Protein AF-A0A1V5HK09-F1 (afdb_monomer)

Foldseek 3Di:
DDDDDPPQKDKWKWWFPCPVVPPFPDIDIDIDIDRCVVDVDKDWDFDQRPRVRGTTIIITDD

Nearest PDB structu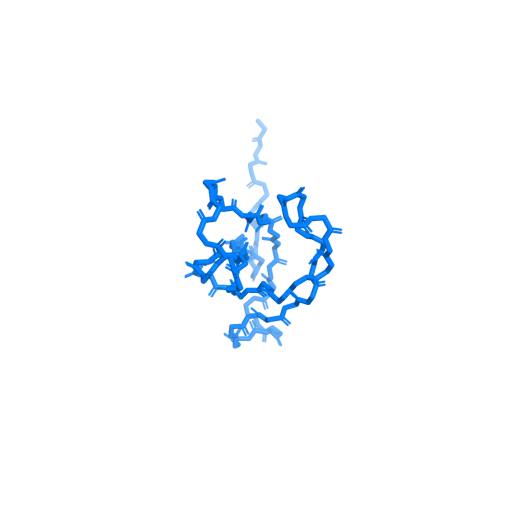res (foldseek):
  7jil-assembly1_c  TM=9.730E-01  e=4.981E-06  Flavobacterium johnsoniae
  5mmm-assembly1_2  TM=8.600E-01  e=5.776E-04  Spinacia oleracea
  8cvm-assembly1_0  TM=8.730E-0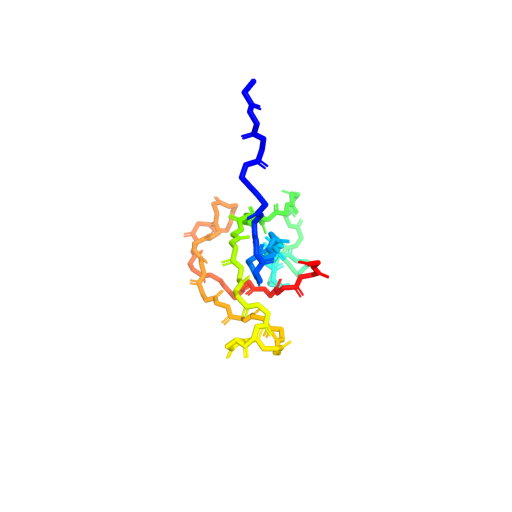1  e=8.524E-03  Cutibacterium acnes
  7pkt-assembly1_z  TM=9.076E-01  e=3.778E-02  Chlamydomonas reinhardtii
  6ztj-assembly1_B3  TM=8.472E-01  e=2.257E-02  Escherichia coli

pLDDT: mean 85.62, std 9.48, range [52.59, 94.44]

Solvent-accessible surface area (backbone atoms only — not comparable to full-atom values): 3930 Å² total; per-residue (Å²): 131,86,78,75,77,59,79,60,51,43,76,32,36,31,34,42,60,67,50,78,79,62,80,56,93,80,78,55,70,45,82,49,71,46,44,54,84,85,50,75,68,79,54,72,46,79,41,76,27,83,87,78,73,42,76,40,53,21,37,52,78,83

Secondary structure (DSSP, 8-state):
------TTEEEEEEEESTTTTS--SS--EEEEEEETTT--SPPEEEEEETTTTEEEEEEE--

Radius of gyration: 13.9 Å; Cα contacts (8 Å, |Δi|>4): 102; chains: 1; bounding box: 38×26×31 Å

Structure (mmCIF, N/CA/C/O backbone):
data_AF-A0A1V5HK09-F1
#
_entry.id   AF-A0A1V5HK09-F1
#
loop_
_atom_site.group_PDB
_atom_site.id
_atom_site.type_symbol
_atom_site.label_atom_id
_atom_site.label_alt_id
_atom_site.label_comp_id
_atom_site.label_asym_id
_atom_site.label_entity_id
_atom_site.label_seq_id
_atom_site.pdbx_PDB_ins_code
_atom_site.Cartn_x
_atom_site.Cartn_y
_atom_site.Cartn_z
_atom_site.occupancy
_atom_site.B_iso_or_equiv
_atom_site.auth_seq_id
_atom_site.auth_comp_id
_atom_site.auth_asym_id
_atom_site.auth_atom_id
_atom_site.pdbx_PDB_model_num
ATOM 1 N N . MET A 1 1 ? -22.388 18.279 4.552 1.00 52.59 1 MET A N 1
ATOM 2 C CA . MET A 1 1 ? -22.560 16.819 4.731 1.00 52.59 1 MET A CA 1
ATOM 3 C C . MET A 1 1 ? -21.670 16.347 5.873 1.00 52.59 1 MET A C 1
ATOM 5 O O . MET A 1 1 ? -20.461 16.527 5.796 1.00 52.59 1 MET A O 1
ATOM 9 N N . SER A 1 2 ? -22.254 15.825 6.954 1.00 56.81 2 SER A N 1
ATOM 10 C CA . SER A 1 2 ? -21.510 15.391 8.146 1.00 56.81 2 SER A CA 1
ATOM 11 C C . SER A 1 2 ? -20.592 14.209 7.807 1.00 56.81 2 SER A C 1
ATOM 13 O O . SER A 1 2 ? -21.056 13.183 7.303 1.00 56.81 2 SER A O 1
ATOM 15 N N . LYS A 1 3 ? -19.277 14.349 8.033 1.00 63.88 3 LYS A N 1
ATOM 16 C CA . LYS A 1 3 ? -18.316 13.243 7.900 1.00 63.88 3 LYS A CA 1
ATOM 17 C C . LYS A 1 3 ? -18.686 12.187 8.942 1.00 63.88 3 LYS A C 1
ATOM 19 O O . LYS A 1 3 ? -18.392 12.372 10.119 1.00 63.88 3 LYS A O 1
ATOM 24 N N . LYS A 1 4 ? -19.291 11.069 8.517 1.00 65.69 4 LYS A N 1
ATOM 25 C CA . LYS A 1 4 ? -19.408 9.869 9.362 1.00 65.69 4 LYS A CA 1
ATOM 26 C C . LYS A 1 4 ? -18.025 9.569 9.937 1.00 65.69 4 LYS A C 1
ATOM 28 O O . LYS A 1 4 ? -17.081 9.336 9.177 1.00 65.69 4 LYS A O 1
ATOM 33 N N . ALA A 1 5 ? -17.907 9.614 11.263 1.00 66.19 5 ALA A N 1
ATOM 34 C CA . ALA A 1 5 ? -16.677 9.264 11.949 1.00 66.19 5 ALA A CA 1
ATOM 35 C C . ALA A 1 5 ? -16.280 7.855 11.496 1.00 66.19 5 ALA A C 1
ATOM 37 O O . ALA A 1 5 ? -17.056 6.908 11.640 1.00 66.19 5 ALA A O 1
ATOM 38 N N . LYS A 1 6 ? -15.091 7.712 10.902 1.00 66.19 6 LYS A N 1
ATOM 39 C CA . LYS A 1 6 ? -14.592 6.442 10.354 1.00 66.19 6 LYS A CA 1
ATOM 40 C C . LYS A 1 6 ? -14.243 5.420 11.456 1.00 66.19 6 LYS A C 1
ATOM 42 O O . LYS A 1 6 ? -13.391 4.580 11.231 1.00 66.19 6 LYS A O 1
ATOM 47 N N . GLY A 1 7 ? -14.892 5.449 12.624 1.00 82.75 7 GLY A N 1
ATOM 48 C CA . GLY A 1 7 ? -14.716 4.493 13.726 1.00 82.75 7 GLY A CA 1
ATOM 49 C C . GLY A 1 7 ? -13.271 4.002 13.896 1.00 82.75 7 GLY A C 1
ATOM 50 O O . GLY A 1 7 ? -12.341 4.797 13.967 1.00 82.75 7 GLY A O 1
ATOM 51 N N . ASN A 1 8 ? -13.086 2.677 13.878 1.00 85.19 8 ASN A N 1
ATOM 52 C CA . ASN A 1 8 ? -11.767 2.027 13.960 1.00 85.19 8 ASN A CA 1
ATOM 53 C C . ASN A 1 8 ? -11.093 1.786 12.594 1.00 85.19 8 ASN A C 1
ATOM 55 O O . ASN A 1 8 ? -10.059 1.116 12.530 1.00 85.19 8 ASN A O 1
ATOM 59 N N . ARG A 1 9 ? -11.682 2.267 11.489 1.00 88.81 9 ARG A N 1
ATOM 60 C CA . ARG A 1 9 ? -11.126 2.113 10.139 1.00 88.81 9 ARG A CA 1
ATOM 61 C C . ARG A 1 9 ? -10.195 3.278 9.833 1.00 88.81 9 ARG A C 1
ATOM 63 O O . ARG A 1 9 ? -10.635 4.410 9.642 1.00 88.81 9 ARG A O 1
ATOM 70 N N . ILE A 1 10 ? -8.909 2.976 9.736 1.00 89.88 10 ILE A N 1
ATOM 71 C CA . ILE A 1 10 ? -7.879 3.935 9.353 1.00 89.88 10 ILE A CA 1
ATOM 72 C C . ILE A 1 10 ? -7.530 3.755 7.881 1.00 89.88 10 ILE A C 1
ATOM 74 O O . ILE A 1 10 ? -7.577 2.647 7.351 1.00 89.88 10 ILE A O 1
ATOM 78 N N . GLN A 1 11 ? -7.211 4.856 7.215 1.00 90.88 11 GLN A N 1
ATOM 79 C CA . GLN A 1 11 ? -6.687 4.826 5.858 1.00 90.88 11 GLN A CA 1
ATOM 80 C C . GLN A 1 11 ? -5.188 4.567 5.933 1.00 90.88 11 GLN A C 1
ATOM 82 O O . GLN A 1 11 ? -4.493 5.276 6.654 1.00 90.88 11 GLN A O 1
ATOM 87 N N . ILE A 1 12 ? -4.733 3.567 5.192 1.00 93.00 12 ILE A N 1
ATOM 88 C CA . ILE A 1 12 ? -3.334 3.177 5.105 1.00 93.00 12 ILE A CA 1
ATOM 89 C C . ILE A 1 12 ? -2.838 3.276 3.670 1.00 93.00 12 ILE A C 1
ATOM 91 O O . ILE A 1 12 ? -3.625 3.232 2.714 1.00 93.00 12 ILE A O 1
ATOM 95 N N . ILE A 1 13 ? -1.523 3.392 3.535 1.00 94.44 13 ILE A N 1
ATOM 96 C CA . ILE A 1 13 ? -0.844 3.404 2.240 1.00 94.44 13 ILE A CA 1
ATOM 97 C C . ILE A 1 13 ? 0.041 2.166 2.136 1.00 94.44 13 ILE A C 1
ATOM 99 O O . ILE A 1 13 ? 0.913 1.948 2.978 1.00 94.44 13 ILE A O 1
ATOM 103 N N . LEU A 1 14 ? -0.175 1.378 1.084 1.00 94.25 14 LEU A N 1
ATOM 104 C CA . LEU A 1 14 ? 0.674 0.253 0.709 1.00 94.25 14 LEU A CA 1
ATOM 105 C C . LEU A 1 14 ? 1.643 0.702 -0.385 1.00 94.25 14 LEU A C 1
ATOM 107 O O . LEU A 1 14 ? 1.205 1.220 -1.410 1.00 94.25 14 LEU A O 1
ATOM 111 N N . GLU A 1 15 ? 2.935 0.481 -0.187 1.00 92.81 15 GLU A N 1
ATOM 112 C CA . GLU A 1 15 ? 3.995 0.809 -1.144 1.00 92.81 15 GLU A CA 1
ATOM 113 C C . GLU A 1 15 ? 4.713 -0.463 -1.599 1.00 92.81 15 GLU A C 1
ATOM 115 O O . GLU A 1 15 ? 4.964 -1.360 -0.795 1.00 92.81 15 GLU A O 1
ATOM 120 N N . CYS A 1 16 ? 5.036 -0.551 -2.890 1.00 91.50 16 CYS A N 1
ATOM 121 C CA . CYS A 1 16 ? 5.793 -1.673 -3.440 1.00 91.50 16 CYS A CA 1
ATOM 122 C C . CYS A 1 16 ? 7.219 -1.714 -2.872 1.00 91.50 16 CYS A C 1
ATOM 124 O O . CYS A 1 16 ? 7.971 -0.753 -3.027 1.00 91.50 16 CYS A O 1
ATOM 126 N N . THR A 1 17 ? 7.624 -2.847 -2.299 1.00 88.31 17 THR A N 1
ATOM 127 C CA . THR A 1 17 ? 8.978 -3.034 -1.747 1.00 88.31 17 THR A CA 1
ATOM 128 C C . THR A 1 17 ? 10.011 -3.254 -2.850 1.00 88.31 17 THR A C 1
ATOM 130 O O . THR A 1 17 ? 11.052 -2.608 -2.868 1.00 88.31 17 THR A O 1
ATOM 133 N N . GLU A 1 18 ? 9.660 -4.071 -3.841 1.00 82.88 18 GLU A N 1
ATOM 134 C CA . GLU A 1 18 ? 10.526 -4.448 -4.970 1.00 82.88 18 GLU A CA 1
ATOM 135 C C . GLU A 1 18 ? 10.837 -3.283 -5.926 1.00 82.88 18 GLU A C 1
ATOM 137 O O . GLU A 1 18 ? 11.694 -3.388 -6.799 1.00 82.88 18 GLU A O 1
ATOM 142 N N . HIS A 1 19 ? 10.125 -2.158 -5.807 1.00 78.56 19 HIS A N 1
ATOM 143 C CA . HIS A 1 19 ? 10.274 -1.062 -6.757 1.00 78.56 19 HIS A CA 1
ATOM 144 C C . HIS A 1 19 ? 11.576 -0.284 -6.549 1.00 78.56 19 HIS A C 1
ATOM 146 O O . HIS A 1 19 ? 12.189 0.134 -7.528 1.00 78.56 19 HIS A O 1
ATOM 152 N N . LYS A 1 20 ? 12.034 -0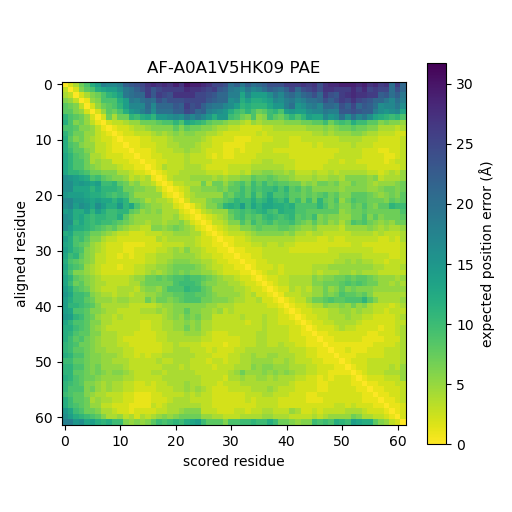.145 -5.296 1.00 73.44 20 LYS A N 1
ATOM 153 C CA . LYS A 1 20 ? 13.284 0.563 -4.973 1.00 73.44 20 LYS A CA 1
ATOM 154 C C . LYS A 1 20 ? 14.514 -0.097 -5.594 1.00 73.44 20 LYS A C 1
ATOM 156 O O . LYS A 1 20 ? 15.457 0.597 -5.948 1.00 73.44 20 LYS A O 1
ATOM 161 N N . GLU A 1 21 ? 14.479 -1.413 -5.760 1.00 76.06 21 GLU A N 1
ATOM 162 C CA . GLU A 1 21 ? 15.584 -2.198 -6.321 1.00 76.06 21 GLU A CA 1
ATOM 163 C C . GLU A 1 21 ? 15.546 -2.260 -7.854 1.00 76.06 21 GLU A C 1
ATOM 165 O O . GLU A 1 21 ? 16.537 -2.601 -8.487 1.00 76.06 21 GLU A O 1
ATOM 1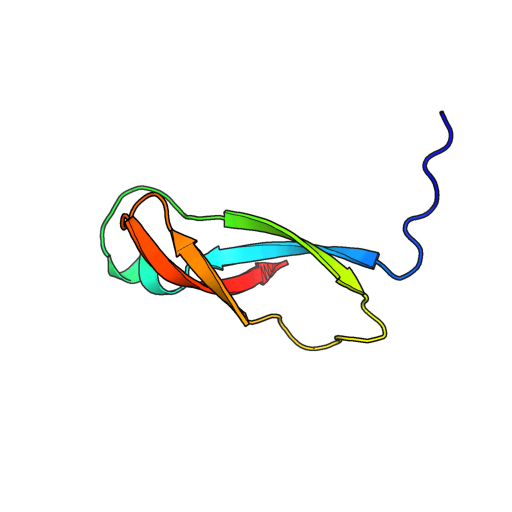70 N N . SER A 1 22 ? 14.416 -1.901 -8.474 1.00 76.31 22 SER A N 1
ATOM 171 C CA . SER A 1 22 ? 14.224 -2.039 -9.922 1.00 76.31 22 SER A CA 1
ATOM 172 C C . SER A 1 22 ? 14.893 -0.952 -10.771 1.00 76.31 22 SER A C 1
ATOM 174 O O . SER A 1 22 ? 14.928 -1.081 -11.991 1.00 76.31 22 SER A O 1
ATOM 176 N N . GLY A 1 23 ? 15.375 0.139 -10.161 1.00 77.56 23 GLY A N 1
ATOM 177 C CA . GLY A 1 23 ? 15.974 1.277 -10.878 1.00 77.56 23 GLY A CA 1
ATOM 178 C C . GLY A 1 23 ? 15.003 2.060 -11.778 1.00 77.56 23 GLY A C 1
ATOM 179 O O . GLY A 1 23 ? 15.415 2.996 -12.458 1.00 77.56 23 GLY A O 1
ATOM 180 N N . MET A 1 24 ? 13.716 1.698 -11.786 1.00 78.81 24 MET A N 1
ATOM 181 C CA . MET A 1 24 ? 12.678 2.346 -12.586 1.00 78.81 24 MET A CA 1
ATOM 182 C C . MET A 1 24 ? 12.175 3.622 -11.894 1.00 78.81 24 MET A C 1
ATOM 184 O O . MET A 1 24 ? 11.999 3.627 -10.672 1.00 78.81 24 MET A O 1
ATOM 188 N N . PRO A 1 25 ? 11.893 4.701 -12.644 1.00 80.25 25 PRO A N 1
ATOM 189 C CA . PRO A 1 25 ? 11.312 5.903 -12.069 1.00 80.25 25 PRO A CA 1
ATOM 190 C C . PRO A 1 25 ? 9.854 5.658 -11.661 1.00 80.25 25 PRO A C 1
ATOM 192 O O . PRO A 1 25 ? 9.033 5.188 -12.450 1.00 80.25 25 PRO A O 1
ATOM 195 N N . GLY A 1 26 ? 9.522 6.036 -10.429 1.00 82.25 26 GLY A N 1
ATOM 196 C CA . GLY A 1 26 ? 8.161 5.995 -9.901 1.00 82.25 26 GLY A CA 1
ATOM 197 C C . GLY A 1 26 ? 8.055 5.230 -8.591 1.00 82.25 26 GLY A C 1
ATOM 198 O O . GLY A 1 26 ? 9.043 4.850 -7.971 1.00 82.25 26 GLY A O 1
ATOM 199 N N . THR A 1 27 ? 6.829 5.071 -8.098 1.00 84.56 27 THR A N 1
ATOM 200 C CA . THR A 1 27 ? 6.530 4.201 -6.957 1.00 84.56 27 THR A CA 1
ATOM 201 C C . THR A 1 27 ? 5.071 3.770 -7.028 1.00 84.56 27 THR A C 1
ATOM 203 O O . THR A 1 27 ? 4.169 4.607 -7.049 1.00 84.56 27 THR A O 1
ATOM 206 N N . SER A 1 28 ? 4.827 2.459 -7.043 1.00 89.00 28 SER A N 1
ATOM 207 C CA . SER A 1 28 ? 3.469 1.912 -6.973 1.00 89.00 28 SER A CA 1
ATOM 208 C C . SER A 1 28 ? 2.930 2.044 -5.550 1.00 89.00 28 SER A C 1
ATOM 210 O O . SER A 1 28 ? 3.481 1.453 -4.614 1.00 89.00 28 SER A O 1
ATOM 212 N N . ARG A 1 29 ? 1.864 2.838 -5.391 1.00 92.31 29 ARG A N 1
ATOM 213 C CA . ARG A 1 29 ? 1.188 3.078 -4.112 1.00 92.31 29 ARG A CA 1
ATOM 214 C C . ARG A 1 29 ? -0.301 2.792 -4.214 1.00 92.31 29 ARG A C 1
ATOM 216 O O . ARG A 1 29 ? -0.967 3.251 -5.138 1.00 92.31 29 ARG A O 1
ATOM 223 N N . TYR A 1 30 ? -0.827 2.107 -3.206 1.00 92.94 30 TYR A N 1
ATOM 224 C CA . TYR A 1 30 ? -2.251 1.841 -3.051 1.00 92.94 30 TYR A CA 1
ATOM 225 C C . TYR A 1 30 ? -2.778 2.458 -1.768 1.00 92.94 30 TYR A C 1
ATOM 227 O O . TYR A 1 30 ? -2.185 2.315 -0.701 1.00 92.94 30 TYR A O 1
ATOM 235 N N . ILE A 1 31 ? -3.934 3.102 -1.871 1.00 93.44 31 ILE A N 1
ATOM 236 C CA . ILE A 1 31 ? -4.674 3.608 -0.722 1.00 93.44 31 ILE A CA 1
ATOM 237 C C . ILE A 1 31 ? -5.749 2.584 -0.380 1.00 93.44 31 ILE A C 1
ATOM 239 O O . ILE A 1 31 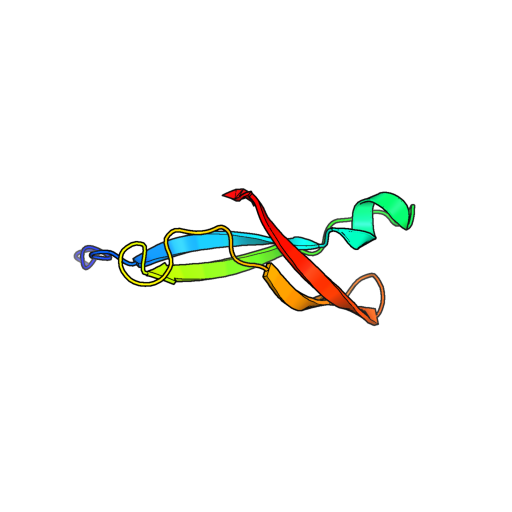? -6.589 2.256 -1.215 1.00 93.44 31 ILE A O 1
ATOM 243 N N . THR A 1 32 ? -5.742 2.092 0.853 1.00 91.69 32 THR A N 1
ATOM 244 C CA . THR A 1 32 ? -6.802 1.215 1.356 1.00 91.69 32 THR A CA 1
ATOM 245 C C . THR A 1 32 ? -7.165 1.590 2.787 1.00 91.69 32 THR A C 1
ATOM 247 O O . THR A 1 32 ? -6.590 2.503 3.375 1.00 91.69 32 THR A O 1
ATOM 250 N N . THR A 1 33 ? -8.159 0.924 3.357 1.00 91.00 33 THR A N 1
ATOM 251 C CA . THR A 1 33 ? -8.529 1.095 4.759 1.00 91.00 33 THR A CA 1
ATOM 252 C C . THR A 1 33 ? -8.308 -0.200 5.516 1.00 91.00 33 THR A C 1
ATOM 254 O O . THR A 1 33 ? -8.787 -1.240 5.067 1.00 91.00 33 THR A O 1
ATOM 257 N N . LYS A 1 34 ? -7.663 -0.138 6.682 1.00 89.75 34 LYS A N 1
ATOM 258 C CA . LYS A 1 34 ? -7.589 -1.265 7.619 1.00 89.75 34 LYS A CA 1
ATOM 259 C C . LYS A 1 34 ? -8.365 -0.971 8.891 1.00 89.75 34 LYS A C 1
ATOM 261 O O . LYS A 1 34 ? -8.514 0.182 9.297 1.00 89.75 34 LYS A O 1
ATOM 266 N N . ASN A 1 35 ? -8.872 -2.020 9.526 1.00 90.69 35 ASN A N 1
ATOM 267 C CA . ASN A 1 35 ? -9.489 -1.911 10.840 1.00 90.69 35 ASN A CA 1
ATOM 268 C C . ASN A 1 35 ? -8.415 -2.124 11.910 1.00 90.69 35 ASN A C 1
ATOM 270 O O . ASN A 1 35 ? -7.924 -3.238 12.067 1.00 90.69 35 ASN A O 1
ATOM 274 N N . ARG A 1 36 ? -8.086 -1.067 12.660 1.00 85.62 36 ARG A N 1
ATOM 275 C CA . ARG A 1 36 ? -7.012 -1.085 13.665 1.00 85.62 36 ARG A CA 1
ATOM 276 C C . ARG A 1 36 ? -7.254 -2.108 14.786 1.00 85.62 36 ARG A C 1
ATOM 278 O O . ARG A 1 36 ? -6.286 -2.543 15.392 1.00 85.62 36 ARG A O 1
ATOM 285 N N . LYS A 1 37 ? -8.509 -2.502 15.057 1.00 87.25 37 LYS A N 1
ATOM 286 C CA . LYS A 1 37 ? -8.828 -3.519 16.079 1.00 87.25 37 LYS A CA 1
ATOM 287 C C . LYS A 1 37 ? -8.565 -4.951 15.618 1.00 87.25 37 LYS A C 1
ATOM 289 O O . LYS A 1 37 ? -8.127 -5.763 16.416 1.00 87.25 37 LYS A O 1
ATOM 294 N N . ASN A 1 38 ? -8.849 -5.251 14.351 1.00 89.00 38 ASN A N 1
ATOM 295 C CA . ASN A 1 38 ? -8.733 -6.614 13.825 1.00 89.00 38 ASN A CA 1
ATOM 296 C C . ASN A 1 38 ?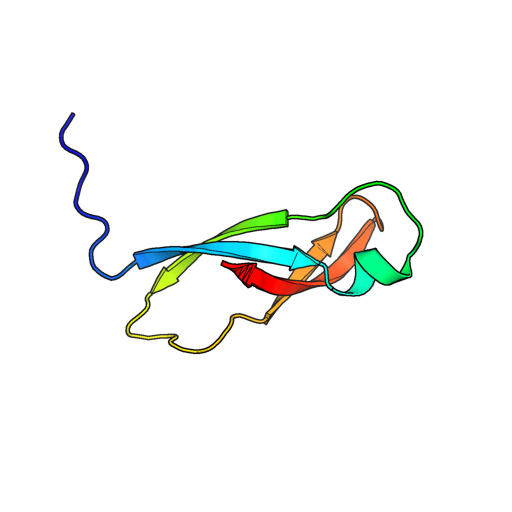 -7.322 -6.898 13.304 1.00 89.00 38 ASN A C 1
ATOM 298 O O . ASN A 1 38 ? -6.880 -8.038 13.317 1.00 89.00 38 ASN A O 1
ATOM 302 N N . THR A 1 39 ? -6.640 -5.868 12.796 1.00 86.06 39 THR A N 1
ATOM 303 C CA . THR A 1 39 ? -5.320 -6.001 12.176 1.00 86.06 39 THR A CA 1
ATOM 304 C C . THR A 1 39 ? -4.435 -4.863 12.669 1.00 86.06 39 THR A C 1
ATOM 306 O O . THR A 1 39 ? -4.438 -3.753 12.126 1.00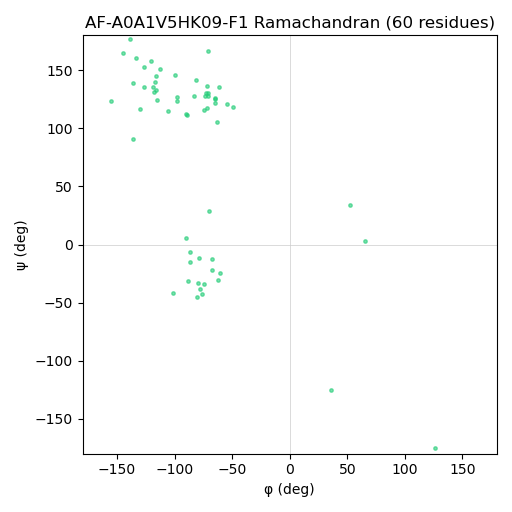 86.06 39 THR A O 1
ATOM 309 N N . THR A 1 40 ? -3.731 -5.135 13.764 1.00 86.50 40 THR A N 1
ATOM 310 C CA . THR A 1 40 ? -2.802 -4.211 14.424 1.00 86.50 40 THR A CA 1
ATOM 311 C C . THR A 1 40 ? -1.449 -4.164 13.719 1.00 86.50 40 THR A C 1
ATOM 313 O O . THR A 1 40 ? -0.837 -3.098 13.644 1.00 86.50 40 THR A O 1
ATOM 316 N N . GLU A 1 41 ? -1.015 -5.287 13.150 1.00 90.38 41 GLU A N 1
ATOM 317 C CA . GLU A 1 41 ? 0.259 -5.414 12.444 1.00 90.38 41 GLU A CA 1
ATOM 318 C C . GLU A 1 41 ? 0.275 -4.668 11.101 1.00 90.38 41 GLU A C 1
ATOM 320 O O . GLU A 1 41 ? -0.756 -4.208 10.587 1.00 90.38 41 GLU A O 1
ATOM 325 N N . ARG A 1 42 ? 1.481 -4.506 10.542 1.00 89.12 42 ARG A N 1
ATOM 326 C CA . ARG A 1 42 ? 1.666 -3.905 9.219 1.00 89.12 42 ARG A CA 1
ATOM 327 C C . ARG A 1 42 ? 1.175 -4.863 8.146 1.00 89.12 42 ARG A C 1
ATOM 329 O O . ARG A 1 42 ? 1.608 -6.008 8.090 1.00 89.12 42 ARG A O 1
ATOM 336 N N . LEU A 1 43 ? 0.306 -4.366 7.276 1.00 90.44 43 LEU A N 1
ATOM 337 C CA . LEU A 1 43 ? -0.237 -5.153 6.182 1.00 90.44 43 LEU A CA 1
ATOM 338 C C . LEU A 1 43 ? 0.830 -5.404 5.106 1.00 90.44 43 LEU A C 1
ATOM 340 O O . LEU A 1 43 ? 1.521 -4.474 4.678 1.00 90.44 43 LEU A O 1
ATOM 344 N N . GLU A 1 44 ? 0.896 -6.637 4.617 1.00 91.88 44 GLU A N 1
ATOM 345 C CA . GLU A 1 44 ? 1.707 -7.017 3.464 1.00 91.88 44 GLU A CA 1
ATOM 346 C C . GLU A 1 44 ? 0.836 -7.813 2.490 1.00 91.88 44 GLU A C 1
ATOM 348 O O . GLU A 1 44 ? 0.282 -8.854 2.837 1.00 91.88 44 GLU A O 1
ATOM 353 N N . ILE A 1 45 ? 0.629 -7.277 1.286 1.00 92.62 45 ILE A N 1
ATOM 354 C CA . ILE A 1 45 ? -0.267 -7.869 0.287 1.00 92.62 45 ILE A CA 1
ATOM 355 C C . ILE A 1 45 ? 0.403 -7.842 -1.081 1.00 92.62 45 ILE A C 1
ATOM 357 O O . ILE A 1 45 ? 0.985 -6.837 -1.490 1.00 92.62 45 ILE A O 1
ATOM 361 N N . LYS A 1 46 ? 0.248 -8.935 -1.834 1.00 93.38 46 LYS A N 1
ATOM 362 C CA . LYS A 1 46 ? 0.595 -8.966 -3.256 1.00 93.38 46 LYS A CA 1
ATOM 363 C C . LYS A 1 46 ? -0.424 -8.154 -4.055 1.00 93.38 46 LYS A C 1
ATOM 365 O O . LYS A 1 46 ? -1.614 -8.473 -4.084 1.00 93.38 46 LYS A O 1
ATOM 370 N N . LYS A 1 47 ? 0.042 -7.087 -4.697 1.00 94.06 47 LYS A N 1
ATOM 371 C CA . LYS A 1 47 ? -0.752 -6.253 -5.606 1.00 94.06 47 LYS A CA 1
ATOM 372 C C . LYS A 1 47 ? -0.038 -6.144 -6.940 1.00 94.06 47 LYS A C 1
ATOM 374 O O . LYS A 1 47 ? 1.179 -6.271 -7.025 1.00 94.06 47 LYS A O 1
ATOM 379 N N . TYR A 1 48 ? -0.815 -5.928 -7.992 1.00 93.19 48 TYR A N 1
ATOM 380 C CA . TYR A 1 48 ? -0.254 -5.618 -9.296 1.00 93.19 48 TYR A CA 1
ATOM 381 C C . TYR A 1 48 ? 0.544 -4.314 -9.210 1.00 93.19 48 TYR A C 1
ATOM 383 O O . TYR A 1 48 ? 0.086 -3.365 -8.593 1.00 93.19 48 TYR A O 1
ATOM 391 N N . ASN A 1 49 ? 1.732 -4.262 -9.797 1.00 91.56 49 ASN A N 1
ATOM 392 C CA . ASN A 1 49 ? 2.497 -3.036 -9.951 1.00 91.56 49 ASN A CA 1
ATOM 393 C C . ASN A 1 49 ? 2.403 -2.601 -11.421 1.00 91.56 49 ASN A C 1
ATOM 395 O O . ASN A 1 49 ? 2.923 -3.313 -12.283 1.00 91.56 49 ASN A O 1
ATOM 399 N N . PRO A 1 50 ? 1.780 -1.450 -11.734 1.00 89.44 50 PRO A N 1
ATOM 400 C CA . PRO A 1 50 ? 1.611 -1.000 -13.114 1.00 89.44 50 PRO 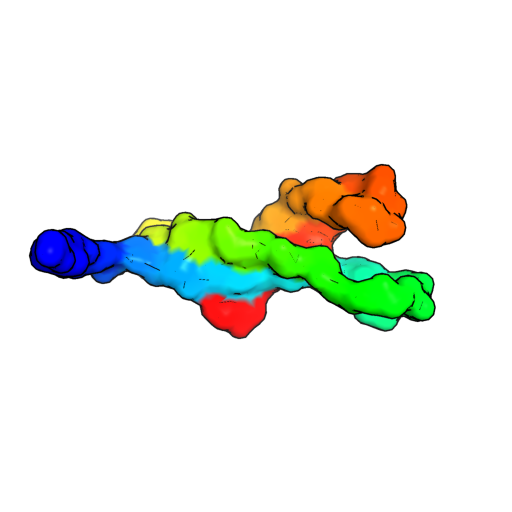A CA 1
ATOM 401 C C . PRO A 1 50 ? 2.930 -0.617 -13.796 1.00 89.44 50 PRO A C 1
ATOM 403 O O . PRO A 1 50 ? 3.005 -0.654 -15.020 1.00 89.44 50 PRO A O 1
ATOM 406 N N . ILE A 1 51 ? 3.971 -0.291 -13.024 1.00 87.62 51 ILE A N 1
ATOM 407 C CA . ILE A 1 51 ? 5.276 0.117 -13.552 1.00 87.62 51 ILE A CA 1
ATOM 408 C C . ILE A 1 51 ? 6.091 -1.114 -13.967 1.00 87.62 51 ILE A C 1
ATOM 410 O O . ILE A 1 51 ? 6.650 -1.149 -15.058 1.00 87.62 51 ILE A O 1
ATOM 414 N N . LEU A 1 52 ? 6.111 -2.152 -13.124 1.00 86.75 52 LEU A N 1
ATOM 415 C CA . LEU A 1 52 ? 6.806 -3.419 -13.410 1.00 86.75 52 LEU A CA 1
ATOM 416 C C . LEU A 1 52 ? 5.946 -4.421 -14.196 1.00 86.75 52 LEU A C 1
ATOM 418 O O . LEU A 1 52 ? 6.434 -5.480 -14.580 1.00 86.75 52 LEU A O 1
ATOM 422 N N . LYS A 1 53 ? 4.663 -4.103 -14.406 1.00 88.62 53 LYS A N 1
ATOM 423 C CA . LYS A 1 53 ? 3.661 -4.928 -15.099 1.00 88.62 53 LYS A CA 1
ATOM 424 C C . LYS A 1 53 ? 3.542 -6.362 -14.566 1.00 88.62 53 LYS A C 1
ATOM 426 O O . LYS A 1 53 ? 3.260 -7.296 -15.310 1.00 88.62 53 LYS A O 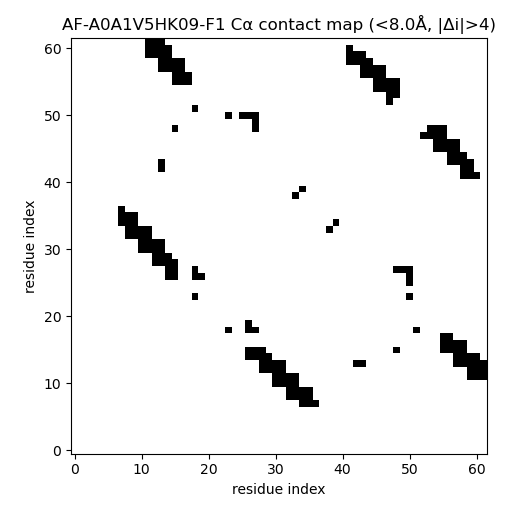1
ATOM 431 N N . ARG A 1 54 ? 3.739 -6.547 -13.259 1.00 90.19 54 ARG A N 1
ATOM 432 C CA . ARG A 1 54 ? 3.668 -7.851 -12.578 1.00 90.19 54 ARG A CA 1
ATOM 433 C C . ARG A 1 54 ? 3.099 -7.706 -11.173 1.00 90.19 54 ARG A C 1
ATOM 435 O O . ARG A 1 54 ? 3.036 -6.597 -10.645 1.00 90.19 54 ARG A O 1
ATOM 442 N N . MET A 1 55 ? 2.692 -8.809 -10.548 1.00 92.00 55 MET A N 1
ATOM 443 C CA . MET A 1 55 ? 2.361 -8.788 -9.121 1.00 92.00 55 MET A CA 1
ATOM 444 C C . MET A 1 55 ? 3.627 -8.676 -8.281 1.00 92.00 55 MET A C 1
ATOM 446 O O . MET A 1 55 ? 4.563 -9.446 -8.471 1.00 92.00 55 MET A O 1
ATOM 450 N N . THR A 1 56 ? 3.620 -7.741 -7.339 1.00 91.62 56 THR A N 1
ATOM 451 C CA . THR A 1 56 ? 4.716 -7.509 -6.401 1.00 91.62 56 THR A CA 1
ATOM 452 C C . THR A 1 56 ? 4.187 -7.355 -4.984 1.00 91.62 56 THR A C 1
ATOM 454 O O . THR A 1 56 ? 3.004 -7.066 -4.744 1.00 91.62 56 THR A O 1
ATOM 457 N N . VAL A 1 57 ? 5.074 -7.535 -4.019 1.00 92.81 57 VAL A N 1
ATOM 458 C CA . VAL A 1 57 ? 4.762 -7.339 -2.609 1.00 92.81 57 VAL A CA 1
ATOM 459 C C . VAL A 1 57 ? 4.648 -5.846 -2.302 1.00 92.81 57 VAL A C 1
ATOM 461 O O . VAL A 1 57 ? 5.529 -5.048 -2.629 1.00 92.81 57 VAL A O 1
ATOM 464 N N . HIS A 1 58 ? 3.529 -5.457 -1.687 1.00 93.31 58 HIS A N 1
ATOM 465 C CA . HIS A 1 58 ? 3.308 -4.106 -1.191 1.00 93.31 58 HIS A CA 1
ATOM 466 C C . HIS A 1 58 ? 3.130 -4.126 0.324 1.00 93.31 58 HIS A C 1
ATOM 468 O O . HIS A 1 58 ? 2.321 -4.894 0.850 1.00 93.31 58 HIS A O 1
ATOM 474 N N . LYS A 1 59 ? 3.860 -3.247 1.011 1.00 93.12 59 LYS A N 1
ATOM 475 C CA . LYS A 1 59 ? 3.909 -3.162 2.470 1.00 93.12 59 LYS A CA 1
ATOM 476 C C . LYS A 1 59 ? 3.355 -1.836 2.967 1.00 93.12 59 LYS A C 1
ATOM 478 O O . LYS A 1 59 ? 3.522 -0.795 2.333 1.00 93.12 59 LYS A O 1
ATOM 483 N N . GLU A 1 60 ? 2.690 -1.878 4.112 1.00 93.19 60 GLU A N 1
ATOM 484 C CA . GLU A 1 60 ? 2.163 -0.694 4.781 1.00 93.19 60 GLU A CA 1
ATOM 485 C C . GLU A 1 60 ? 3.277 0.256 5.254 1.00 93.19 60 GLU A C 1
ATOM 487 O O . GLU A 1 60 ? 4.185 -0.130 6.003 1.00 93.19 60 GLU A O 1
ATOM 492 N N . ILE A 1 61 ? 3.168 1.522 4.842 1.00 88.38 61 ILE A N 1
ATOM 493 C CA . ILE A 1 61 ? 4.064 2.609 5.265 1.00 88.38 61 ILE A CA 1
ATOM 494 C C . ILE A 1 61 ? 3.436 3.490 6.338 1.00 88.38 61 ILE A C 1
ATOM 496 O O . ILE A 1 61 ? 4.131 3.895 7.271 1.00 88.38 61 ILE A O 1
ATOM 500 N N . LYS A 1 62 ? 2.153 3.814 6.181 1.00 75.38 62 LYS A N 1
ATOM 501 C CA . LYS A 1 62 ? 1.429 4.796 6.988 1.00 75.38 62 LYS A CA 1
ATOM 502 C C . LYS A 1 62 ? 0.046 4.279 7.330 1.00 75.38 62 LYS A C 1
ATOM 504 O O . LYS A 1 62 ? -0.542 3.644 6.423 1.00 75.38 62 LYS A O 1
#

Sequence (62 aa):
MSKKAKGNRIQIILECTEHKESGMPGTSRYITTKNRKNTTERLEIKKYNPILKRMTVHKEIK

Mean predicted aligned error: 6.09 Å